Protein AF-A0A8X6TVE7-F1 (afdb_monomer_lite)

Foldseek 3Di:
DDPVVVVVVVVVVVVPPDDVVVVLVVLLVVLLVQCCVPQRLVRLLPDDLVRNVVCLCPPPGPSSVSLVVSCVVQQQAAVVRVDPPGHGCVNPVSLSSLVSNLCNVPPPPDPDDPCPPVVVVSVCVSCVVVVDDDDDDPPPPDPDDDDDDDDDDDDPVVVVVVVPDPPPPPDD

Structure (mmCIF, N/CA/C/O backbone):
data_AF-A0A8X6TVE7-F1
#
_entry.id   AF-A0A8X6TVE7-F1
#
loop_
_atom_site.group_PDB
_atom_site.id
_atom_site.type_symbol
_atom_site.label_atom_id
_atom_site.label_alt_id
_atom_site.label_comp_id
_atom_site.label_asym_id
_atom_site.label_entity_id
_atom_site.label_seq_id
_atom_site.pdbx_PDB_ins_code
_atom_site.Cartn_x
_atom_site.Cartn_y
_atom_site.Cartn_z
_atom_site.occupancy
_atom_site.B_iso_or_equiv
_atom_site.auth_seq_id
_atom_site.auth_comp_id
_atom_site.auth_asym_id
_atom_site.auth_atom_id
_atom_site.pdbx_PDB_model_num
ATOM 1 N N . PHE A 1 1 ? 27.322 1.000 -33.202 1.00 58.62 1 PHE A N 1
ATOM 2 C CA . PHE A 1 1 ? 26.177 0.112 -32.929 1.00 58.62 1 PHE A CA 1
ATOM 3 C C . PHE A 1 1 ? 24.984 0.639 -33.705 1.00 58.62 1 PHE A C 1
ATOM 5 O O . PHE A 1 1 ? 24.855 1.854 -33.797 1.00 58.62 1 PHE A O 1
ATOM 12 N N . ASP A 1 2 ? 24.217 -0.247 -34.336 1.00 79.75 2 ASP A N 1
ATOM 13 C CA . ASP A 1 2 ? 23.142 0.093 -35.277 1.00 79.75 2 ASP A CA 1
ATOM 14 C C . ASP A 1 2 ? 21.827 0.424 -34.544 1.00 79.75 2 ASP A C 1
ATOM 16 O O . ASP A 1 2 ? 21.551 -0.162 -33.496 1.00 79.75 2 ASP A O 1
ATOM 20 N N . ASN A 1 3 ? 21.025 1.355 -35.069 1.00 79.12 3 ASN A N 1
ATOM 21 C CA . ASN A 1 3 ? 19.737 1.749 -34.473 1.00 79.12 3 ASN A CA 1
ATOM 22 C C . ASN A 1 3 ? 18.730 0.594 -34.471 1.00 79.12 3 ASN A C 1
ATOM 24 O O . ASN A 1 3 ? 17.935 0.474 -33.538 1.00 79.12 3 ASN A O 1
ATOM 28 N N . ASP A 1 4 ? 18.814 -0.280 -35.470 1.00 80.75 4 ASP A N 1
ATOM 29 C CA . ASP A 1 4 ? 17.931 -1.437 -35.608 1.00 80.75 4 ASP A CA 1
ATOM 30 C C . ASP A 1 4 ? 18.122 -2.421 -34.447 1.00 80.75 4 ASP A C 1
ATOM 32 O O . ASP A 1 4 ? 17.153 -2.899 -33.861 1.00 80.75 4 ASP A O 1
ATOM 36 N N . VAL A 1 5 ? 19.367 -2.605 -33.994 1.00 85.19 5 VAL A N 1
ATOM 37 C CA . VAL A 1 5 ? 19.676 -3.428 -32.817 1.00 85.19 5 VAL A CA 1
ATOM 38 C C . VAL A 1 5 ? 19.008 -2.853 -31.562 1.00 85.19 5 VAL A C 1
ATOM 40 O O . VAL A 1 5 ? 18.392 -3.593 -30.799 1.00 85.19 5 VAL A O 1
ATOM 43 N N . TYR A 1 6 ? 19.065 -1.535 -31.344 1.00 84.62 6 TYR A N 1
ATOM 44 C CA . TYR A 1 6 ? 18.399 -0.909 -30.194 1.00 84.62 6 TYR A CA 1
ATOM 45 C C . TYR A 1 6 ? 16.869 -1.002 -30.275 1.00 84.62 6 TYR A C 1
ATOM 47 O O . TYR 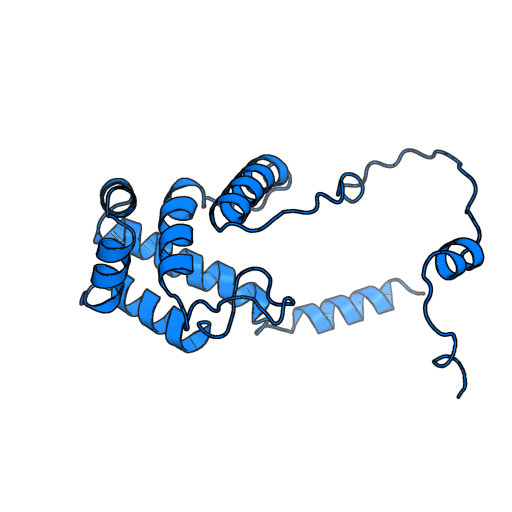A 1 6 ? 16.228 -1.200 -29.244 1.00 84.62 6 TYR A O 1
ATOM 55 N N . SER A 1 7 ? 16.292 -0.894 -31.476 1.00 87.06 7 SER A N 1
ATOM 56 C CA . SER A 1 7 ? 14.852 -1.058 -31.721 1.00 87.06 7 SER A CA 1
ATOM 57 C C . SER A 1 7 ? 14.371 -2.476 -31.401 1.00 87.06 7 SER A C 1
ATOM 59 O O . SER A 1 7 ? 13.351 -2.651 -30.727 1.00 87.06 7 SER A O 1
ATOM 61 N N . ASP A 1 8 ? 15.131 -3.490 -31.806 1.00 88.50 8 ASP A N 1
ATOM 62 C CA . ASP A 1 8 ? 14.809 -4.892 -31.544 1.00 88.50 8 ASP A CA 1
ATOM 63 C C . ASP A 1 8 ? 14.902 -5.224 -30.051 1.00 88.50 8 ASP A C 1
ATOM 65 O O . ASP A 1 8 ? 13.982 -5.824 -29.490 1.00 88.50 8 ASP A O 1
ATOM 69 N N . PHE A 1 9 ? 15.957 -4.764 -29.365 1.00 87.12 9 PHE A N 1
ATOM 70 C CA . PHE A 1 9 ? 16.067 -4.910 -27.909 1.00 87.12 9 PHE A CA 1
ATOM 71 C C . PHE A 1 9 ? 14.966 -4.145 -27.168 1.00 87.12 9 PHE A C 1
ATOM 73 O O . PHE A 1 9 ? 14.412 -4.668 -26.202 1.00 87.12 9 PHE A O 1
ATOM 80 N N . ALA A 1 10 ? 14.609 -2.938 -27.611 1.00 85.94 10 ALA A N 1
ATOM 81 C CA . ALA A 1 10 ? 13.515 -2.172 -27.019 1.00 85.94 10 ALA A CA 1
ATOM 82 C C . ALA A 1 10 ? 12.171 -2.890 -27.190 1.00 85.94 10 ALA A C 1
ATOM 84 O O . ALA A 1 10 ? 11.397 -2.975 -26.239 1.00 85.94 10 ALA A O 1
ATOM 85 N N . SER A 1 11 ? 11.918 -3.455 -28.371 1.00 84.69 11 SER A N 1
ATOM 86 C CA . SER A 1 11 ? 10.704 -4.219 -28.665 1.00 84.69 11 SER A CA 1
ATOM 87 C C . SER A 1 11 ? 10.640 -5.499 -27.835 1.00 84.69 11 SER A C 1
ATOM 89 O O . SER A 1 11 ? 9.611 -5.782 -27.227 1.00 84.69 11 SER A O 1
ATOM 91 N N . LEU A 1 12 ? 11.753 -6.228 -27.720 1.00 85.31 12 LEU A N 1
ATOM 92 C CA . LEU A 1 12 ? 11.867 -7.403 -26.858 1.00 85.31 12 LEU A CA 1
ATOM 93 C C . LEU A 1 12 ? 11.593 -7.048 -25.388 1.00 85.31 12 LEU A C 1
ATOM 95 O O . LEU A 1 12 ? 10.772 -7.694 -24.741 1.00 85.31 12 LEU A O 1
ATOM 99 N N . LEU A 1 13 ? 12.223 -5.996 -24.861 1.00 81.31 13 LEU A N 1
ATOM 100 C CA . LEU A 1 13 ? 11.995 -5.542 -23.487 1.00 81.31 13 LEU A CA 1
ATOM 101 C C . LEU A 1 13 ? 10.558 -5.047 -23.275 1.00 81.31 13 LEU A C 1
ATOM 103 O O . LEU A 1 13 ? 9.986 -5.295 -22.217 1.00 81.31 13 LEU A O 1
ATOM 107 N N . ALA A 1 14 ? 9.933 -4.421 -24.274 1.00 79.81 14 ALA A N 1
ATOM 108 C CA . ALA A 1 14 ? 8.539 -3.982 -24.200 1.00 79.81 14 ALA A CA 1
ATOM 109 C C . ALA A 1 14 ? 7.542 -5.150 -24.105 1.00 79.81 14 ALA A C 1
ATOM 111 O O . ALA A 1 14 ? 6.446 -4.970 -23.578 1.00 79.81 14 ALA A O 1
ATOM 112 N N . THR A 1 15 ? 7.913 -6.352 -24.562 1.00 75.50 15 THR A N 1
ATOM 113 C CA . THR A 1 15 ? 7.086 -7.556 -24.360 1.00 75.50 15 THR A CA 1
ATOM 114 C C . THR A 1 15 ? 7.121 -8.090 -22.927 1.00 75.50 15 THR A C 1
ATOM 116 O O . THR A 1 15 ? 6.314 -8.954 -22.588 1.00 75.50 15 THR A O 1
ATOM 119 N N . SER A 1 16 ? 8.006 -7.575 -22.060 1.00 70.38 16 SER A N 1
ATOM 120 C CA . SER A 1 16 ? 7.979 -7.910 -20.634 1.00 70.38 16 SER A CA 1
ATOM 121 C C . SER A 1 16 ? 6.774 -7.241 -19.962 1.00 70.38 16 SER A C 1
ATOM 123 O O . SER A 1 16 ? 6.796 -6.078 -19.572 1.00 70.38 16 SER A O 1
ATOM 125 N N . SER A 1 17 ? 5.669 -7.979 -19.876 1.00 63.59 17 SER A N 1
ATOM 126 C CA . SER A 1 17 ? 4.407 -7.482 -19.318 1.00 63.59 17 SER A CA 1
ATOM 127 C C . SER A 1 17 ? 4.369 -7.511 -17.787 1.00 63.59 17 SER A C 1
ATOM 129 O O . SER A 1 17 ? 3.688 -6.690 -17.179 1.00 63.59 17 SER A O 1
ATOM 131 N N . ASP A 1 18 ? 5.123 -8.419 -17.160 1.00 68.38 18 ASP A N 1
ATOM 132 C CA . ASP A 1 18 ? 5.130 -8.633 -15.705 1.00 68.38 18 ASP A CA 1
ATOM 133 C C . ASP A 1 18 ? 6.366 -8.018 -15.038 1.00 68.38 18 ASP A C 1
ATOM 135 O O . ASP A 1 18 ? 7.201 -8.690 -14.429 1.00 68.38 18 ASP A O 1
ATOM 139 N N . VAL A 1 19 ? 6.497 -6.696 -15.152 1.00 76.88 19 VAL A N 1
ATOM 140 C CA . VAL A 1 19 ? 7.532 -5.956 -14.424 1.00 76.88 19 VAL A CA 1
ATOM 141 C C . VAL A 1 19 ? 7.042 -5.670 -13.003 1.00 76.88 19 VAL A C 1
ATOM 143 O O . VAL A 1 19 ? 6.269 -4.740 -12.767 1.00 76.88 19 VAL A O 1
ATOM 146 N N . GLU A 1 20 ? 7.541 -6.432 -12.027 1.00 72.88 20 GLU A N 1
ATOM 147 C CA . GLU A 1 20 ? 7.198 -6.289 -10.597 1.00 72.88 20 GLU A CA 1
ATOM 148 C C . GLU A 1 20 ? 7.365 -4.850 -10.073 1.00 72.88 20 GLU A C 1
ATOM 150 O O . GLU A 1 20 ? 6.573 -4.365 -9.261 1.00 72.88 20 GLU A O 1
ATOM 155 N N . SER A 1 21 ? 8.378 -4.129 -10.565 1.00 72.00 21 SER A N 1
ATOM 156 C CA . SER A 1 21 ? 8.627 -2.729 -10.204 1.00 72.00 21 SER A CA 1
ATOM 157 C C . SER A 1 21 ? 7.552 -1.767 -10.700 1.00 72.00 21 SER A C 1
ATOM 159 O O . SER A 1 21 ? 7.236 -0.823 -9.984 1.00 72.00 21 SER A O 1
ATOM 161 N N . ALA A 1 22 ? 6.964 -2.015 -11.872 1.00 74.25 22 ALA A N 1
ATOM 162 C CA . ALA A 1 22 ? 5.864 -1.210 -12.403 1.00 74.25 22 ALA A CA 1
ATOM 163 C C . ALA A 1 22 ? 4.522 -1.572 -11.745 1.00 74.25 22 ALA A C 1
ATOM 165 O O . ALA A 1 22 ? 3.639 -0.727 -11.618 1.00 74.25 22 ALA A O 1
ATOM 166 N N . ASN A 1 23 ? 4.386 -2.814 -11.272 1.00 83.06 23 ASN A N 1
ATOM 167 C CA . ASN A 1 23 ? 3.163 -3.292 -10.638 1.00 83.06 23 ASN A CA 1
ATOM 168 C C . ASN A 1 23 ? 2.922 -2.674 -9.249 1.00 83.06 23 ASN A C 1
ATOM 170 O O . ASN A 1 23 ? 1.784 -2.374 -8.897 1.00 83.06 23 ASN A O 1
ATOM 174 N N . VAL A 1 24 ? 3.978 -2.427 -8.471 1.00 87.00 24 VAL A N 1
ATOM 175 C CA . VAL A 1 24 ? 3.841 -1.933 -7.090 1.00 87.00 24 VAL A CA 1
ATOM 176 C C . VAL A 1 24 ? 3.245 -0.528 -6.974 1.00 87.00 24 VAL A C 1
ATOM 178 O O . VAL A 1 24 ? 2.303 -0.373 -6.193 1.00 87.00 24 VAL A O 1
ATOM 181 N N . PRO A 1 25 ? 3.717 0.489 -7.720 1.00 84.38 25 PRO A N 1
ATOM 182 C CA . PRO A 1 25 ? 3.090 1.808 -7.711 1.00 84.38 25 PRO A CA 1
ATOM 183 C C . PRO A 1 25 ? 1.617 1.756 -8.133 1.00 84.38 25 PRO A C 1
ATOM 185 O O . PRO A 1 25 ? 0.780 2.384 -7.490 1.00 84.38 25 PRO A O 1
ATOM 188 N N . GLN A 1 26 ? 1.285 0.950 -9.149 1.00 84.19 26 GLN A N 1
ATOM 189 C CA . GLN A 1 26 ? -0.095 0.776 -9.606 1.00 84.19 26 GLN A CA 1
ATOM 190 C C . GLN A 1 26 ? -0.975 0.131 -8.527 1.00 84.19 26 GLN A C 1
ATOM 192 O O . GLN A 1 26 ? -2.035 0.652 -8.195 1.00 84.19 26 GLN A O 1
ATOM 197 N N . ALA A 1 27 ? -0.521 -0.968 -7.919 1.00 88.81 27 ALA A N 1
ATOM 198 C CA . ALA A 1 27 ? -1.263 -1.646 -6.860 1.00 88.81 27 ALA A CA 1
ATOM 199 C C . ALA A 1 27 ? -1.452 -0.752 -5.620 1.00 88.81 27 ALA A C 1
ATOM 201 O O . ALA A 1 27 ? -2.479 -0.824 -4.946 1.00 88.81 27 ALA A O 1
ATOM 202 N N . MET A 1 28 ? -0.482 0.116 -5.324 1.00 89.75 28 MET A N 1
ATOM 203 C CA . MET A 1 28 ? -0.588 1.101 -4.250 1.00 89.75 28 MET A CA 1
ATOM 204 C C . MET A 1 28 ? -1.613 2.196 -4.573 1.00 89.75 28 MET A C 1
ATOM 206 O O . MET A 1 28 ? -2.424 2.539 -3.709 1.00 89.75 28 MET A O 1
ATOM 210 N N . GLN A 1 29 ? -1.624 2.700 -5.811 1.00 87.94 29 GLN A N 1
ATOM 211 C CA . GLN A 1 29 ? -2.637 3.648 -6.283 1.00 87.94 29 GLN A CA 1
ATOM 212 C C . GLN A 1 29 ? -4.043 3.051 -6.168 1.00 87.94 29 GLN A C 1
ATOM 214 O O . GLN A 1 29 ? -4.945 3.684 -5.626 1.00 87.94 29 GLN A O 1
ATOM 219 N N . ASP A 1 30 ? -4.216 1.796 -6.583 1.00 90.38 30 ASP A N 1
ATOM 220 C CA . ASP A 1 30 ? -5.503 1.102 -6.531 1.00 90.38 30 ASP A CA 1
ATOM 221 C C . ASP A 1 30 ? -6.060 0.974 -5.104 1.00 90.38 30 ASP A C 1
ATOM 223 O O . ASP A 1 30 ? -7.284 0.920 -4.915 1.00 90.38 30 ASP A O 1
ATOM 227 N N . VAL A 1 31 ? -5.173 0.877 -4.106 1.00 92.69 31 VAL A N 1
ATOM 228 C CA . VAL A 1 31 ? -5.523 0.909 -2.680 1.00 92.69 31 VAL A CA 1
ATOM 229 C C . VAL A 1 31 ? -5.933 2.324 -2.278 1.00 92.69 31 VAL A C 1
ATOM 231 O O . VAL A 1 31 ? -7.003 2.488 -1.693 1.00 92.69 31 VAL A O 1
ATOM 234 N N . ALA A 1 32 ? -5.134 3.340 -2.617 1.00 91.00 32 ALA A N 1
ATOM 235 C CA . ALA A 1 32 ? -5.415 4.739 -2.292 1.00 91.00 32 ALA A CA 1
ATOM 236 C C . ALA A 1 32 ? -6.766 5.206 -2.860 1.00 91.00 32 ALA A C 1
ATOM 238 O O . ALA A 1 32 ? -7.604 5.731 -2.125 1.00 91.00 32 ALA A O 1
ATOM 239 N N . ASP A 1 33 ? -7.029 4.925 -4.135 1.00 90.00 33 ASP A N 1
ATOM 240 C CA . ASP A 1 33 ? -8.288 5.265 -4.802 1.00 90.00 33 ASP A CA 1
ATOM 241 C C . ASP A 1 33 ? -9.486 4.616 -4.109 1.00 90.00 33 ASP A C 1
ATOM 243 O O . ASP A 1 33 ? -10.554 5.219 -3.974 1.00 90.00 33 ASP A O 1
ATOM 247 N N . GLN A 1 34 ? -9.325 3.371 -3.655 1.00 93.50 34 GLN A N 1
ATOM 248 C CA . GLN A 1 34 ? -10.393 2.669 -2.960 1.00 93.50 34 GLN A CA 1
ATOM 249 C C . GLN A 1 34 ? -10.629 3.223 -1.554 1.00 93.50 34 GLN A C 1
ATOM 251 O O . GLN A 1 34 ? -11.775 3.317 -1.126 1.00 93.50 34 GLN A O 1
ATOM 256 N N . ILE A 1 35 ? -9.576 3.639 -0.848 1.00 92.62 35 ILE A N 1
ATOM 257 C CA . ILE A 1 35 ? -9.697 4.313 0.451 1.00 92.62 35 ILE A CA 1
ATOM 258 C C . ILE A 1 35 ? -10.516 5.598 0.301 1.00 92.62 35 ILE A C 1
ATOM 260 O O . ILE A 1 35 ? -11.452 5.831 1.069 1.00 92.62 35 ILE A O 1
ATOM 264 N N . VAL A 1 36 ? -10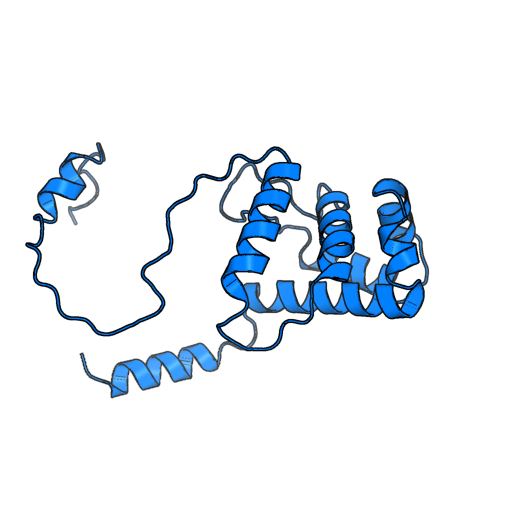.217 6.407 -0.719 1.00 90.75 36 VAL A N 1
ATOM 265 C CA . VAL A 1 36 ? -10.965 7.642 -0.991 1.00 90.75 36 VAL A CA 1
ATOM 266 C C . VAL A 1 36 ? -12.443 7.346 -1.263 1.00 90.75 36 VAL A C 1
ATOM 268 O O . VAL A 1 36 ? -13.298 8.081 -0.777 1.00 90.75 36 VAL A O 1
ATOM 271 N N . LYS A 1 37 ? -12.758 6.254 -1.971 1.00 90.81 37 LYS A N 1
ATOM 272 C CA . LYS A 1 37 ? -14.145 5.828 -2.232 1.00 90.81 37 LYS A CA 1
ATOM 273 C C . LYS A 1 37 ? -14.870 5.316 -0.983 1.00 90.81 37 LYS A C 1
ATOM 275 O O . LYS A 1 37 ? -16.053 5.597 -0.825 1.00 90.81 37 LYS A O 1
ATOM 280 N N . ASP A 1 38 ? -14.184 4.579 -0.112 1.00 91.69 38 ASP A N 1
ATOM 281 C CA . ASP A 1 38 ? -14.818 3.886 1.017 1.00 91.69 38 ASP A CA 1
ATOM 282 C C . ASP A 1 38 ? -15.012 4.787 2.248 1.00 91.69 38 ASP A C 1
ATOM 284 O O . ASP A 1 38 ? -16.044 4.713 2.916 1.00 91.69 38 ASP A O 1
ATOM 288 N N . ILE A 1 39 ? -14.017 5.614 2.587 1.00 91.19 39 ILE A N 1
ATOM 289 C CA . ILE A 1 39 ? -14.025 6.433 3.813 1.00 91.19 39 ILE A CA 1
ATOM 290 C C . ILE A 1 39 ? -13.821 7.931 3.546 1.00 91.19 39 ILE A C 1
ATOM 292 O O . ILE A 1 39 ? -14.205 8.751 4.382 1.00 91.19 39 ILE A O 1
ATOM 296 N N . GLY A 1 40 ? -13.280 8.294 2.380 1.00 88.19 40 GLY A N 1
ATOM 297 C CA . GLY A 1 40 ? -12.961 9.673 2.018 1.00 88.19 40 GLY A CA 1
ATOM 298 C C . GLY A 1 40 ? -11.551 10.091 2.438 1.00 88.19 40 GLY A C 1
ATOM 299 O O . GLY A 1 40 ? -11.049 9.689 3.489 1.00 88.19 40 GLY A O 1
ATOM 300 N N . LYS A 1 41 ? -10.925 10.942 1.616 1.00 88.44 41 LYS A N 1
ATOM 301 C CA . LYS A 1 41 ? -9.559 11.454 1.816 1.00 88.44 41 LYS A CA 1
ATOM 302 C C . LYS A 1 41 ? -9.375 12.114 3.187 1.00 88.44 41 LYS A C 1
ATOM 304 O O . LYS A 1 41 ? -8.555 11.658 3.971 1.00 88.44 41 LYS A O 1
ATOM 309 N N . GLU A 1 42 ? -10.187 13.123 3.506 1.00 87.12 42 GLU A N 1
ATOM 310 C CA . GLU A 1 42 ? -10.062 13.903 4.752 1.00 87.12 42 GLU A CA 1
ATOM 311 C C . GLU A 1 42 ? -10.199 13.036 6.008 1.00 87.12 42 GLU A C 1
ATOM 313 O O . GLU A 1 42 ? -9.466 13.178 6.990 1.00 87.12 42 GLU A O 1
ATOM 318 N N . LYS A 1 43 ? -11.130 12.080 5.969 1.00 88.19 43 LYS A N 1
ATOM 319 C CA . LYS A 1 43 ? -11.366 11.174 7.090 1.00 88.19 43 LYS A CA 1
ATOM 320 C C . LYS A 1 43 ? -10.219 10.185 7.253 1.00 88.19 43 LYS A C 1
ATOM 322 O O . LYS A 1 43 ? -9.862 9.871 8.377 1.00 88.19 43 LYS A O 1
ATOM 327 N N . PHE A 1 44 ? -9.626 9.711 6.161 1.00 90.44 44 PHE A N 1
ATOM 328 C CA . PHE A 1 44 ? -8.471 8.824 6.237 1.00 90.44 44 PHE A CA 1
ATOM 329 C C . PHE A 1 44 ? -7.198 9.554 6.690 1.00 90.44 44 PHE A C 1
ATOM 331 O O . PHE A 1 44 ? -6.461 9.033 7.526 1.00 90.44 44 PHE A O 1
ATOM 338 N N . SER A 1 45 ? -6.964 10.774 6.199 1.00 87.94 45 SER A N 1
ATOM 339 C CA . SER A 1 45 ? -5.820 11.609 6.591 1.00 87.94 45 SER A CA 1
ATOM 340 C C . SER A 1 45 ? -5.897 12.109 8.039 1.00 87.94 45 SER A C 1
ATOM 342 O O . SER A 1 45 ? -4.861 12.375 8.636 1.00 87.94 45 SER A O 1
ATOM 344 N N . SER A 1 46 ? -7.095 12.213 8.626 1.00 89.50 46 SER A N 1
ATOM 345 C CA . SER A 1 46 ? -7.280 12.591 10.040 1.00 89.50 46 SER A CA 1
ATOM 346 C C . SER A 1 46 ? -7.173 11.424 11.029 1.00 89.50 46 SER A C 1
ATOM 348 O O . SER A 1 46 ? -7.085 11.656 12.236 1.00 89.50 46 SER A O 1
ATOM 350 N N . LEU A 1 47 ? -7.169 10.171 10.559 1.00 90.62 47 LEU A N 1
ATOM 351 C CA . LEU A 1 47 ? -6.915 9.021 11.426 1.00 90.62 47 LEU A CA 1
ATOM 352 C C . LEU A 1 47 ? -5.446 8.991 11.854 1.00 90.62 47 LEU A C 1
ATOM 354 O O . LEU A 1 47 ? -4.547 9.223 11.048 1.00 90.62 47 LEU A O 1
ATOM 358 N N . SER A 1 48 ? -5.190 8.618 13.109 1.00 92.44 48 SER A N 1
ATOM 359 C CA . SER A 1 48 ? -3.832 8.250 13.516 1.00 92.44 48 SER A CA 1
ATOM 360 C C . SER A 1 48 ? -3.363 7.014 12.745 1.00 92.44 48 SER A C 1
ATOM 362 O O . SER A 1 48 ? -4.181 6.173 12.358 1.00 92.44 48 SER A O 1
ATOM 364 N N . GLU A 1 49 ? -2.051 6.881 12.561 1.00 89.12 49 GLU A N 1
ATOM 365 C CA . GLU A 1 49 ? -1.432 5.781 11.811 1.00 89.12 49 GLU A CA 1
ATOM 366 C C . GLU A 1 49 ? -1.897 4.407 12.326 1.00 89.12 49 GLU A C 1
ATOM 368 O O . GLU A 1 49 ? -2.277 3.541 11.540 1.00 89.12 49 GLU A O 1
ATOM 373 N N . GLU A 1 50 ? -1.979 4.232 13.650 1.00 92.25 50 GLU A N 1
ATOM 374 C CA . GLU A 1 50 ? -2.472 3.007 14.296 1.00 92.25 50 GLU A CA 1
ATOM 375 C C . GLU A 1 50 ? -3.931 2.704 13.950 1.00 92.25 50 GLU A C 1
ATOM 377 O O . GLU A 1 50 ? -4.303 1.553 13.720 1.00 92.25 50 GLU A O 1
ATOM 382 N N . ASN A 1 51 ? -4.780 3.731 13.951 1.00 93.50 51 ASN A N 1
ATOM 383 C CA . ASN A 1 51 ? -6.206 3.560 13.705 1.00 93.50 51 ASN A CA 1
ATOM 384 C C . ASN A 1 51 ? -6.475 3.304 12.221 1.00 93.50 51 ASN A C 1
ATOM 386 O O . ASN A 1 51 ? -7.319 2.469 11.894 1.00 93.50 51 ASN A O 1
ATOM 390 N N . ALA A 1 52 ? -5.740 3.977 11.335 1.00 93.38 52 ALA A N 1
ATOM 391 C CA . ALA A 1 52 ? -5.794 3.752 9.898 1.00 93.38 52 ALA A CA 1
ATOM 392 C C . ALA A 1 52 ? -5.299 2.343 9.533 1.00 93.38 52 ALA A C 1
ATOM 394 O O . ALA A 1 52 ? -5.975 1.634 8.786 1.00 93.38 52 ALA A O 1
ATOM 395 N N . GLU A 1 53 ? -4.185 1.897 10.121 1.00 94.12 53 GLU A N 1
ATOM 396 C CA . GLU A 1 53 ? -3.686 0.529 9.965 1.00 94.12 53 GLU A CA 1
ATOM 397 C C . GLU A 1 53 ? -4.721 -0.490 10.440 1.00 94.12 53 GLU A C 1
ATOM 399 O O . GLU A 1 53 ? -5.104 -1.390 9.689 1.00 94.12 53 GLU A O 1
ATOM 404 N N . LYS A 1 54 ? -5.217 -0.331 11.673 1.00 95.56 54 LYS A N 1
ATOM 405 C CA . LYS A 1 54 ? -6.209 -1.240 12.246 1.00 95.56 54 LYS A CA 1
ATOM 406 C C . LYS A 1 54 ? -7.454 -1.309 11.371 1.00 95.56 54 LYS A C 1
ATOM 408 O O . LYS A 1 54 ? -7.943 -2.404 11.112 1.00 95.56 54 LYS A O 1
ATOM 413 N N . TRP A 1 55 ? -7.939 -0.169 10.881 1.00 95.06 55 TRP A N 1
ATOM 414 C CA . TRP A 1 55 ? -9.084 -0.120 9.980 1.00 95.06 55 TRP A CA 1
ATOM 415 C C . TRP A 1 55 ? -8.814 -0.873 8.673 1.00 95.06 55 TRP A C 1
ATOM 417 O O . TRP A 1 55 ? -9.632 -1.699 8.280 1.00 95.06 55 TRP A O 1
ATOM 427 N N . LEU A 1 56 ? -7.665 -0.681 8.022 1.00 94.69 56 LEU A N 1
ATOM 428 C CA . LEU A 1 56 ? -7.320 -1.409 6.792 1.00 94.69 56 LEU A CA 1
ATOM 429 C C . LEU A 1 56 ? -7.172 -2.922 7.023 1.00 94.69 56 LEU A C 1
ATOM 431 O O . LEU A 1 56 ? -7.545 -3.729 6.167 1.00 94.69 56 LEU A O 1
ATOM 435 N N . GLN A 1 57 ? -6.688 -3.333 8.194 1.00 93.75 57 GLN A N 1
ATOM 436 C CA . GLN A 1 57 ? -6.545 -4.749 8.521 1.00 93.75 57 GLN A CA 1
ATOM 437 C C . GLN A 1 57 ? -7.870 -5.430 8.887 1.00 93.75 57 GLN A C 1
ATOM 439 O O . GLN A 1 57 ? -8.083 -6.571 8.480 1.00 93.75 57 GLN A O 1
ATOM 444 N N . THR A 1 58 ? -8.771 -4.762 9.614 1.00 93.56 58 THR A N 1
ATOM 445 C CA . THR A 1 58 ? -9.996 -5.394 10.141 1.00 93.56 58 THR A CA 1
ATOM 446 C C . THR A 1 58 ? -11.256 -5.094 9.340 1.00 93.56 58 THR A C 1
ATOM 448 O O . THR A 1 58 ? -12.243 -5.818 9.468 1.00 93.56 58 THR A O 1
ATOM 451 N N . SER A 1 59 ? -11.256 -4.046 8.515 1.00 91.88 59 SER A N 1
ATOM 452 C CA . SER A 1 59 ? -12.442 -3.672 7.750 1.00 91.88 59 SER A CA 1
ATOM 453 C C . SER A 1 59 ? -12.795 -4.716 6.689 1.00 91.88 59 SER A C 1
ATOM 455 O O . SER A 1 59 ? -11.942 -5.320 6.021 1.00 91.88 59 SER A O 1
ATOM 457 N N . THR A 1 60 ? -14.104 -4.886 6.513 1.00 93.31 60 THR A N 1
ATOM 458 C CA . THR A 1 60 ? -14.728 -5.642 5.421 1.00 93.31 60 THR A CA 1
ATOM 459 C C . THR A 1 60 ? -14.869 -4.808 4.145 1.00 93.31 60 THR A C 1
ATOM 461 O O . THR A 1 60 ? -15.453 -5.276 3.171 1.00 93.31 60 THR A O 1
ATOM 464 N N . SER A 1 61 ? -14.344 -3.578 4.143 1.00 94.19 61 SER A N 1
ATOM 465 C CA . SER A 1 61 ? -14.367 -2.687 2.989 1.00 94.19 61 SER A CA 1
ATOM 466 C C . SER A 1 61 ? -13.462 -3.205 1.868 1.00 94.19 61 SER A C 1
ATOM 468 O O . SER A 1 61 ? -12.544 -4.009 2.089 1.00 94.19 61 SER A O 1
ATOM 470 N N . LEU A 1 62 ? -13.708 -2.733 0.645 1.00 94.56 62 LEU A N 1
ATOM 471 C CA . LEU A 1 62 ? -12.894 -3.117 -0.503 1.00 94.56 62 LEU A CA 1
ATOM 472 C C . LEU A 1 62 ? -11.469 -2.560 -0.368 1.00 94.56 62 LEU 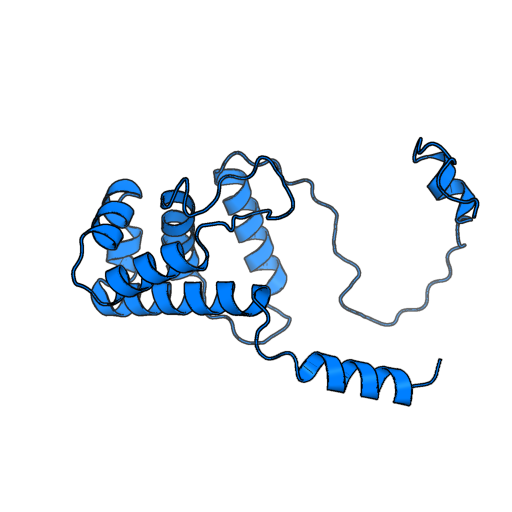A C 1
ATOM 474 O O . LEU A 1 62 ? -10.515 -3.232 -0.761 1.00 94.56 62 LEU A O 1
ATOM 478 N N . ALA A 1 63 ? -11.309 -1.386 0.248 1.00 93.81 63 ALA A N 1
ATOM 479 C CA . ALA A 1 63 ? -10.013 -0.803 0.579 1.00 93.81 63 ALA A CA 1
ATOM 480 C C . ALA A 1 63 ? -9.205 -1.712 1.512 1.00 93.81 63 ALA A C 1
ATOM 482 O O . ALA A 1 63 ? -8.046 -2.014 1.223 1.00 93.81 63 ALA A O 1
ATOM 483 N N . GLY A 1 64 ? -9.826 -2.210 2.588 1.00 95.12 64 GLY A N 1
ATOM 484 C CA . GLY A 1 64 ? -9.176 -3.138 3.512 1.00 95.12 64 GLY A CA 1
ATOM 485 C C . GLY A 1 64 ? -8.784 -4.449 2.831 1.00 95.12 64 GLY A C 1
ATOM 486 O O . GLY A 1 64 ? -7.670 -4.945 3.008 1.00 95.12 64 GLY A O 1
ATOM 487 N N . TYR A 1 65 ? -9.658 -4.989 1.976 1.00 96.50 65 TYR A N 1
ATOM 488 C CA . TYR A 1 65 ? -9.328 -6.165 1.169 1.00 96.50 65 TYR A CA 1
ATOM 489 C C . TYR A 1 65 ? -8.115 -5.920 0.260 1.00 96.50 65 TYR A C 1
ATOM 491 O O . TYR A 1 65 ? -7.154 -6.691 0.318 1.00 96.50 65 TYR A O 1
ATOM 499 N N . LYS A 1 66 ? -8.121 -4.843 -0.538 1.00 95.00 66 LYS A N 1
ATOM 500 C CA . LYS A 1 66 ? -7.014 -4.504 -1.446 1.00 95.00 66 LYS A CA 1
ATOM 501 C C . LYS A 1 66 ? -5.704 -4.281 -0.694 1.00 95.00 66 LYS A C 1
ATOM 503 O O . LYS A 1 66 ? -4.674 -4.786 -1.125 1.00 95.00 66 LYS A O 1
ATOM 508 N N . PHE A 1 67 ? -5.742 -3.602 0.452 1.00 95.69 67 PHE A N 1
ATOM 509 C CA . PHE A 1 67 ? -4.565 -3.398 1.295 1.00 95.69 67 PHE A CA 1
ATOM 510 C C . PHE A 1 67 ? -3.963 -4.727 1.768 1.00 95.69 67 PHE A C 1
ATOM 512 O O . PHE A 1 67 ? -2.761 -4.951 1.638 1.00 95.69 67 PHE A O 1
ATOM 519 N N . ARG A 1 68 ? -4.791 -5.659 2.255 1.00 95.88 68 ARG A N 1
ATOM 520 C CA . ARG A 1 68 ? -4.309 -6.987 2.670 1.00 95.88 68 ARG A CA 1
ATOM 521 C C . ARG A 1 68 ? -3.737 -7.787 1.498 1.00 95.88 68 ARG A C 1
ATOM 523 O O . ARG A 1 68 ? -2.732 -8.473 1.676 1.00 95.88 68 ARG A O 1
ATOM 530 N N . GLN A 1 69 ? -4.325 -7.681 0.304 1.00 95.75 69 GLN A N 1
ATOM 531 C CA . GLN A 1 69 ? -3.761 -8.304 -0.901 1.00 95.75 69 GLN A CA 1
ATOM 532 C C . GLN A 1 69 ? -2.422 -7.678 -1.298 1.00 95.75 69 GLN A C 1
ATOM 534 O O . GLN A 1 69 ? -1.487 -8.408 -1.623 1.00 95.75 69 GLN A O 1
ATOM 539 N N . PHE A 1 70 ? -2.298 -6.354 -1.203 1.00 94.94 70 PHE A N 1
ATOM 540 C CA . PHE A 1 70 ? -1.041 -5.654 -1.445 1.00 94.94 70 PHE A CA 1
ATOM 541 C C . PHE A 1 70 ? 0.055 -6.150 -0.500 1.00 94.94 70 PHE A C 1
ATOM 543 O O . PHE A 1 70 ? 1.122 -6.546 -0.957 1.00 94.94 70 PHE A O 1
ATOM 550 N N . ILE A 1 71 ? -0.215 -6.215 0.808 1.00 95.56 71 ILE A N 1
ATOM 551 C CA . ILE A 1 71 ? 0.750 -6.737 1.787 1.00 95.56 71 ILE A CA 1
ATOM 552 C C . ILE A 1 71 ? 1.096 -8.200 1.491 1.00 95.56 71 ILE A C 1
ATOM 554 O O . ILE A 1 71 ? 2.263 -8.578 1.541 1.00 95.56 71 ILE A O 1
ATOM 558 N N . LYS A 1 72 ? 0.117 -9.027 1.112 1.00 95.25 72 LYS A N 1
ATOM 559 C CA . LYS A 1 72 ? 0.373 -10.425 0.744 1.00 95.25 72 LYS A CA 1
ATOM 560 C C . LYS A 1 72 ? 1.300 -10.548 -0.471 1.00 95.25 72 LYS A C 1
ATOM 562 O O . LYS A 1 72 ? 2.159 -11.425 -0.485 1.00 95.25 72 LYS A O 1
ATOM 567 N N . ARG A 1 73 ? 1.129 -9.699 -1.490 1.00 93.00 73 ARG A N 1
ATOM 568 C CA . ARG A 1 73 ? 1.866 -9.794 -2.760 1.00 93.00 73 ARG A CA 1
ATOM 569 C C . ARG A 1 73 ? 3.196 -9.040 -2.760 1.00 93.00 73 ARG A C 1
ATOM 571 O O . ARG A 1 73 ? 4.149 -9.513 -3.374 1.00 93.00 73 ARG A O 1
ATOM 578 N N . HIS A 1 74 ? 3.263 -7.902 -2.076 1.00 93.00 74 HIS A N 1
ATOM 579 C CA . HIS A 1 74 ? 4.380 -6.954 -2.116 1.00 93.00 74 HIS A CA 1
ATOM 580 C C . HIS A 1 74 ? 4.920 -6.587 -0.733 1.00 93.00 74 HIS A C 1
ATOM 582 O O . HIS A 1 74 ? 5.824 -5.765 -0.634 1.00 93.00 74 HIS A O 1
ATOM 588 N N . GLY A 1 75 ? 4.422 -7.195 0.346 1.00 91.94 75 GLY A N 1
ATOM 589 C CA . GLY A 1 75 ? 4.862 -6.886 1.708 1.00 91.94 75 GLY A CA 1
ATOM 590 C C . GLY A 1 75 ? 6.342 -7.167 1.965 1.00 91.94 75 GLY A C 1
ATOM 591 O O . GLY A 1 75 ? 6.914 -6.575 2.866 1.00 91.94 75 GLY A O 1
ATOM 592 N N . HIS A 1 76 ? 6.991 -8.016 1.169 1.00 91.88 76 HIS A N 1
ATOM 593 C CA . HIS A 1 76 ? 8.438 -8.244 1.250 1.00 91.88 76 HIS A CA 1
ATOM 594 C C . HIS A 1 76 ? 9.270 -7.066 0.717 1.00 91.88 76 HIS A C 1
ATOM 596 O O . HIS A 1 76 ? 10.475 -7.025 0.947 1.00 91.88 76 HIS A O 1
ATOM 602 N N . ARG A 1 77 ? 8.650 -6.114 0.011 1.00 90.00 77 ARG A N 1
ATOM 603 C CA . ARG A 1 77 ? 9.314 -4.915 -0.504 1.00 90.00 77 ARG A CA 1
ATOM 604 C C . ARG A 1 77 ? 9.296 -3.792 0.529 1.00 90.00 77 ARG A C 1
ATOM 606 O O . ARG A 1 77 ? 8.568 -3.827 1.525 1.00 90.00 77 ARG A O 1
ATOM 613 N N . CYS A 1 78 ? 10.124 -2.787 0.288 1.00 86.19 78 CYS A N 1
ATOM 614 C CA . CYS A 1 78 ? 10.291 -1.626 1.149 1.00 86.19 78 CYS A CA 1
ATOM 615 C C . CYS A 1 78 ? 10.643 -0.382 0.332 1.00 86.19 78 CYS A C 1
ATOM 617 O O . CYS A 1 78 ? 11.015 -0.459 -0.840 1.00 86.19 78 CYS A O 1
ATOM 619 N N . LEU A 1 79 ? 10.582 0.773 0.994 1.00 79.19 79 LEU A N 1
ATOM 620 C CA . LEU A 1 79 ? 11.304 1.954 0.532 1.00 79.19 79 LEU A CA 1
ATOM 621 C C . LEU A 1 79 ? 12.811 1.684 0.672 1.00 79.19 79 LEU A C 1
ATOM 623 O O . LEU A 1 79 ? 13.241 1.161 1.696 1.00 79.19 79 LEU A O 1
ATOM 627 N N . ARG A 1 80 ? 13.602 2.057 -0.344 1.00 78.56 80 ARG A N 1
ATOM 628 C CA . ARG A 1 80 ? 15.027 1.688 -0.495 1.00 78.56 80 ARG A CA 1
ATOM 629 C C . ARG A 1 80 ? 15.259 0.175 -0.513 1.00 78.56 80 ARG A C 1
ATOM 631 O O . ARG A 1 80 ? 15.921 -0.384 0.355 1.00 78.56 80 ARG A O 1
ATOM 638 N N . GLU A 1 81 ? 14.753 -0.464 -1.558 1.00 78.50 81 GLU A N 1
ATOM 639 C CA . GLU A 1 81 ? 14.794 -1.920 -1.721 1.00 78.50 81 GLU A CA 1
ATOM 640 C C . GLU A 1 81 ? 16.206 -2.529 -1.765 1.00 78.50 81 GLU A C 1
ATOM 642 O O . GLU A 1 81 ? 16.395 -3.685 -1.402 1.00 78.50 81 GLU A O 1
ATOM 647 N N . PHE A 1 82 ? 17.211 -1.744 -2.156 1.00 80.12 82 PHE A N 1
ATOM 648 C CA . PHE A 1 82 ? 18.608 -2.184 -2.193 1.00 80.12 82 PHE A CA 1
ATOM 649 C C . PHE A 1 82 ? 19.344 -2.051 -0.848 1.00 80.12 82 PHE A C 1
ATOM 651 O O . PHE A 1 82 ? 20.493 -2.472 -0.735 1.00 80.12 82 PHE A O 1
ATOM 658 N N . ASP A 1 83 ? 18.713 -1.473 0.176 1.00 81.62 83 ASP A N 1
ATOM 659 C CA . ASP A 1 83 ? 19.272 -1.396 1.525 1.00 81.62 83 ASP A CA 1
ATOM 660 C C . ASP A 1 83 ? 18.823 -2.619 2.339 1.00 81.62 83 ASP A C 1
ATOM 662 O O . ASP A 1 83 ? 17.656 -2.771 2.692 1.00 81.62 83 ASP A O 1
ATOM 666 N N . VAL A 1 84 ? 19.778 -3.498 2.656 1.00 81.12 84 VAL A N 1
ATOM 667 C CA . VAL A 1 84 ? 19.548 -4.764 3.379 1.00 81.12 84 VAL A CA 1
ATOM 668 C C . VAL A 1 84 ? 18.954 -4.540 4.778 1.00 81.12 84 VAL A C 1
ATOM 670 O O . VAL A 1 84 ? 18.354 -5.448 5.349 1.00 81.12 84 VAL A O 1
ATOM 673 N N . LYS A 1 85 ? 19.108 -3.339 5.350 1.00 84.06 85 LYS A N 1
ATOM 674 C CA . LYS A 1 85 ? 18.564 -2.986 6.670 1.00 84.06 85 LYS A CA 1
ATOM 675 C C . LYS A 1 85 ? 17.166 -2.366 6.599 1.00 84.06 85 LYS A C 1
ATOM 677 O O . LYS A 1 85 ? 16.607 -2.033 7.647 1.00 84.06 85 LYS A O 1
ATOM 682 N N . SER A 1 86 ? 16.608 -2.180 5.404 1.00 83.12 86 SER A N 1
ATOM 683 C CA . SER A 1 86 ? 15.292 -1.574 5.230 1.00 83.12 86 SER A CA 1
ATOM 684 C C . SER A 1 86 ? 14.180 -2.436 5.821 1.00 83.12 86 SER A C 1
ATOM 686 O O . SER A 1 86 ? 14.155 -3.659 5.695 1.00 83.12 86 SER A O 1
ATOM 688 N N . ILE A 1 87 ? 13.219 -1.768 6.456 1.00 88.62 87 ILE A N 1
ATOM 689 C CA . ILE A 1 87 ? 12.032 -2.413 7.015 1.00 88.62 87 ILE A CA 1
ATOM 690 C C . ILE A 1 87 ? 11.002 -2.573 5.898 1.00 88.62 87 ILE A C 1
ATOM 692 O O . ILE A 1 87 ? 10.632 -1.604 5.233 1.00 88.62 87 ILE A O 1
ATOM 696 N N . THR A 1 88 ? 10.526 -3.800 5.709 1.00 90.88 88 THR A N 1
ATOM 697 C CA . THR A 1 88 ? 9.530 -4.134 4.687 1.00 90.88 88 THR A CA 1
ATOM 698 C C . THR A 1 88 ? 8.118 -3.756 5.110 1.00 90.88 88 THR A C 1
ATOM 700 O O . THR A 1 88 ? 7.810 -3.652 6.301 1.00 90.88 88 THR A O 1
ATOM 703 N N . TRP A 1 89 ? 7.229 -3.554 4.138 1.00 92.81 89 TRP A N 1
ATOM 704 C CA . TRP A 1 89 ? 5.829 -3.218 4.418 1.00 92.81 89 TRP A CA 1
ATOM 705 C C . TRP A 1 89 ? 5.089 -4.338 5.153 1.00 92.81 89 TRP A C 1
ATOM 707 O O . TRP A 1 89 ? 4.168 -4.071 5.913 1.00 92.81 89 TRP A O 1
ATOM 717 N N . GLY A 1 90 ? 5.499 -5.590 4.964 1.00 92.81 90 GLY A N 1
ATOM 718 C CA . GLY A 1 90 ? 4.977 -6.741 5.690 1.00 92.81 90 GLY A CA 1
ATOM 719 C C . GLY A 1 90 ? 5.470 -6.796 7.135 1.00 92.81 90 GLY A C 1
ATOM 720 O O . GLY A 1 90 ? 4.726 -7.241 8.003 1.00 92.81 90 GLY A O 1
ATOM 721 N N . MET A 1 91 ? 6.689 -6.315 7.410 1.00 91.94 91 MET A N 1
ATOM 722 C CA . MET A 1 91 ? 7.213 -6.193 8.776 1.00 91.94 91 MET A CA 1
ATOM 723 C C . MET A 1 91 ? 6.576 -5.027 9.534 1.00 91.94 91 MET A C 1
ATOM 725 O O . MET A 1 91 ? 6.262 -5.166 10.713 1.00 91.94 91 MET A O 1
ATOM 729 N N . ASN A 1 92 ? 6.400 -3.880 8.874 1.00 92.06 92 ASN A N 1
ATOM 730 C CA . ASN A 1 92 ? 5.741 -2.714 9.455 1.00 92.06 92 ASN A CA 1
ATOM 731 C C . ASN A 1 92 ? 4.768 -2.064 8.451 1.00 92.06 92 ASN A C 1
ATOM 733 O O . ASN A 1 92 ? 5.158 -1.155 7.706 1.00 92.06 92 ASN A O 1
ATOM 737 N N . PRO A 1 93 ? 3.486 -2.475 8.456 1.00 92.81 93 PRO A N 1
ATOM 738 C CA . PRO A 1 93 ? 2.470 -1.934 7.554 1.00 92.81 93 PRO A CA 1
ATOM 739 C C . PRO A 1 93 ? 2.199 -0.441 7.754 1.00 92.81 93 PRO A C 1
ATOM 741 O O . PRO A 1 93 ? 1.743 0.218 6.818 1.00 92.81 93 PRO A O 1
ATOM 744 N N . LYS A 1 94 ? 2.531 0.129 8.922 1.00 91.06 94 LYS A N 1
ATOM 745 C CA . LYS A 1 94 ? 2.377 1.569 9.188 1.00 91.06 94 LYS A CA 1
ATOM 746 C C . LYS A 1 94 ? 3.157 2.435 8.211 1.00 91.06 94 LYS A C 1
ATOM 748 O O . LYS A 1 94 ? 2.688 3.508 7.852 1.00 91.06 94 LYS A O 1
ATOM 753 N N . LEU A 1 95 ? 4.306 1.953 7.727 1.00 88.94 95 LEU A N 1
ATOM 754 C CA . LEU A 1 95 ? 5.092 2.656 6.708 1.00 88.94 95 LEU A CA 1
ATOM 755 C C . LEU A 1 95 ? 4.254 2.892 5.442 1.00 88.94 95 LEU A C 1
ATOM 757 O O . LEU A 1 95 ? 4.226 3.997 4.904 1.00 88.94 95 LEU A O 1
ATOM 761 N N . LEU A 1 96 ? 3.516 1.865 5.011 1.00 90.00 96 LEU A N 1
ATOM 762 C CA . LEU A 1 96 ? 2.614 1.946 3.867 1.00 90.00 96 LEU A CA 1
ATOM 763 C C . LEU A 1 96 ? 1.381 2.801 4.176 1.00 90.00 96 LEU A C 1
ATOM 765 O O . LEU A 1 96 ? 0.952 3.570 3.327 1.00 90.00 96 LEU A O 1
ATOM 769 N N . VAL A 1 97 ? 0.816 2.708 5.381 1.00 91.69 97 VAL A N 1
ATOM 770 C CA . VAL A 1 97 ? -0.330 3.541 5.790 1.00 91.69 97 VAL A CA 1
ATOM 771 C C . VAL A 1 97 ? 0.033 5.021 5.759 1.00 91.69 97 VAL A C 1
ATOM 773 O O . VAL A 1 97 ? -0.684 5.812 5.153 1.00 91.69 97 VAL A O 1
ATOM 776 N N . LYS A 1 98 ? 1.183 5.382 6.329 1.00 88.06 98 LYS A N 1
ATOM 777 C CA . LYS A 1 98 ? 1.706 6.747 6.298 1.00 88.06 98 LYS A CA 1
ATOM 778 C C . LYS A 1 98 ? 1.982 7.207 4.865 1.00 88.06 98 LYS A C 1
ATOM 780 O O . LYS A 1 98 ? 1.697 8.354 4.535 1.00 88.06 98 LYS A O 1
ATOM 785 N N . LEU A 1 99 ? 2.467 6.314 3.991 1.00 86.94 99 LEU A N 1
ATOM 786 C CA . LEU A 1 99 ? 2.576 6.601 2.555 1.00 86.94 99 LEU A CA 1
ATOM 787 C C . LEU A 1 99 ? 1.206 6.900 1.946 1.00 86.94 99 LEU A C 1
ATOM 789 O O . LEU A 1 99 ? 1.042 7.934 1.325 1.00 86.94 99 LEU A O 1
ATOM 793 N N . LEU A 1 100 ? 0.202 6.055 2.178 1.00 89.25 100 LEU A N 1
ATOM 794 C CA . LEU A 1 100 ? -1.151 6.222 1.640 1.00 89.25 100 LEU A CA 1
ATOM 795 C C . LEU A 1 100 ? -1.853 7.484 2.164 1.00 89.25 100 LEU A C 1
ATOM 797 O O . LEU A 1 100 ? -2.585 8.121 1.413 1.00 89.25 100 LEU A O 1
ATOM 801 N N . GLN A 1 101 ? -1.631 7.872 3.422 1.00 86.69 101 GLN A N 1
ATOM 802 C CA . GLN A 1 101 ? -2.179 9.110 3.991 1.00 86.69 101 GLN A CA 1
ATOM 803 C C . GLN A 1 101 ? -1.567 10.358 3.345 1.00 86.69 101 GLN A C 1
ATOM 805 O O . GLN A 1 101 ? -2.268 11.350 3.139 1.00 86.69 101 GLN A O 1
ATOM 810 N N . PHE A 1 102 ? -0.286 10.283 2.984 1.00 76.94 102 PHE A N 1
ATOM 811 C CA . PHE A 1 102 ? 0.441 11.348 2.302 1.00 76.94 102 PHE A CA 1
ATOM 812 C C . PHE A 1 102 ? 0.112 11.392 0.797 1.00 76.94 102 PHE A C 1
ATOM 814 O O . PHE A 1 102 ? -0.266 12.427 0.253 1.00 76.94 102 PHE A O 1
ATOM 821 N N . SER A 1 103 ? 0.146 10.233 0.139 1.00 61.69 103 SER A N 1
ATOM 822 C CA . SER A 1 103 ? -0.186 10.002 -1.270 1.00 61.69 103 SER A CA 1
ATOM 823 C C . SER A 1 103 ? -1.659 10.269 -1.590 1.00 61.69 103 SER A C 1
ATOM 825 O O . SER A 1 103 ? -1.962 10.821 -2.645 1.00 61.69 103 SER A O 1
ATOM 827 N N . GLY A 1 104 ? -2.588 10.011 -0.666 1.00 53.66 104 GLY A N 1
ATOM 828 C CA . GLY A 1 104 ? -3.981 10.456 -0.789 1.00 53.66 104 GLY A CA 1
ATOM 829 C C . GLY A 1 104 ? -4.107 11.975 -0.975 1.00 53.66 104 GLY A C 1
ATOM 830 O O . GLY A 1 104 ? -5.137 12.458 -1.447 1.00 53.66 104 GLY A O 1
ATOM 831 N N . CYS A 1 105 ? -3.049 12.737 -0.664 1.00 41.94 105 CYS A N 1
ATOM 832 C CA . CYS A 1 105 ? -2.959 14.162 -0.926 1.00 41.94 105 CYS A CA 1
ATOM 833 C C . CYS A 1 105 ? -2.404 14.549 -2.308 1.00 41.94 105 CYS A C 1
ATOM 835 O O . CYS A 1 105 ? -2.794 15.606 -2.800 1.00 41.94 105 CYS A O 1
ATOM 837 N N . VAL A 1 106 ? -1.581 13.712 -2.957 1.00 40.94 106 VAL A N 1
ATOM 838 C CA . VAL A 1 106 ? -0.741 14.132 -4.103 1.00 40.94 106 VAL A CA 1
ATOM 839 C C . VAL A 1 106 ? -0.858 13.245 -5.353 1.00 40.94 106 VAL A C 1
ATOM 841 O O . VAL A 1 106 ? -0.425 13.653 -6.423 1.00 40.94 106 VAL A O 1
ATOM 844 N N . MET A 1 107 ? -1.482 12.066 -5.308 1.00 42.47 107 MET A N 1
ATOM 845 C CA . MET A 1 107 ? -1.435 11.150 -6.460 1.00 42.47 107 MET A CA 1
ATOM 846 C C . MET A 1 107 ? -2.531 11.425 -7.502 1.00 42.47 107 MET A C 1
ATOM 848 O O . MET A 1 107 ? -3.390 10.590 -7.773 1.00 42.47 107 MET A O 1
ATOM 852 N N . PHE A 1 108 ? -2.480 12.598 -8.127 1.00 38.03 108 PHE A N 1
ATOM 853 C CA . PHE A 1 108 ? -2.722 12.666 -9.562 1.00 38.03 108 PHE A CA 1
ATOM 854 C C . PHE A 1 108 ? -1.333 12.479 -10.175 1.00 38.03 108 PHE A C 1
ATOM 856 O O . PHE A 1 108 ? -0.495 13.364 -10.053 1.00 38.03 108 PHE A O 1
ATOM 863 N N . PHE A 1 109 ? -1.051 11.326 -10.780 1.00 38.16 109 PHE A N 1
ATOM 864 C CA . PHE A 1 109 ? 0.122 11.158 -11.641 1.00 38.16 109 PHE A CA 1
ATOM 865 C C . PHE A 1 109 ? -0.312 11.460 -13.086 1.00 38.16 109 PHE A C 1
ATOM 867 O O . PHE A 1 109 ? -0.650 10.531 -13.822 1.00 38.16 109 PHE A O 1
ATOM 874 N N . PRO A 1 110 ? -0.372 12.731 -13.541 1.00 31.44 110 PRO A N 1
ATOM 875 C CA . PRO A 1 110 ? -0.423 12.983 -14.966 1.00 31.44 110 PRO A CA 1
ATOM 876 C C . PRO A 1 110 ? 0.937 12.590 -15.546 1.00 31.44 110 PRO A C 1
ATOM 878 O O . PRO A 1 110 ? 1.991 13.006 -15.065 1.00 31.44 110 PRO A O 1
ATOM 881 N N . VAL A 1 111 ? 0.912 11.774 -16.594 1.00 33.34 111 VAL A N 1
ATOM 882 C CA . VAL A 1 111 ? 2.085 11.479 -17.418 1.00 33.34 111 VAL A CA 1
ATOM 883 C C . VAL A 1 111 ? 2.594 12.808 -17.999 1.00 33.34 111 VAL A C 1
ATOM 885 O O . VAL A 1 111 ? 2.039 13.321 -18.966 1.00 33.34 111 VAL A O 1
ATOM 888 N N . GLY A 1 112 ? 3.609 13.416 -17.377 1.00 34.00 112 GLY A N 1
ATOM 889 C CA . GLY A 1 112 ? 4.131 14.723 -17.785 1.00 34.00 112 GLY A CA 1
ATOM 890 C C . GLY A 1 112 ? 5.362 15.170 -16.991 1.00 34.00 112 GLY A C 1
ATOM 891 O O . GLY A 1 112 ? 5.380 15.138 -15.766 1.00 34.00 112 GLY A O 1
ATOM 892 N N . LYS A 1 113 ? 6.404 15.616 -17.708 1.00 34.75 113 LYS A N 1
ATOM 893 C CA . LYS A 1 113 ? 7.766 15.902 -17.206 1.00 34.75 113 LYS A CA 1
ATOM 894 C C . LYS A 1 113 ? 7.886 17.029 -16.164 1.00 34.75 113 LYS A C 1
ATOM 896 O O . LYS A 1 113 ? 8.943 17.164 -15.563 1.00 34.75 113 LYS A O 1
ATOM 901 N N . GLN A 1 114 ? 6.848 17.835 -15.948 1.00 35.34 114 GLN A N 1
ATOM 902 C CA . GLN A 1 114 ? 6.957 19.075 -15.169 1.00 35.34 114 GLN A CA 1
ATOM 903 C C . GLN A 1 114 ? 6.766 18.891 -13.648 1.00 35.34 114 GLN A C 1
ATOM 905 O O . GLN A 1 114 ? 7.016 19.822 -12.896 1.00 35.34 114 GLN A O 1
ATOM 910 N N . PHE A 1 115 ? 6.354 17.705 -13.183 1.00 36.53 115 PHE A N 1
ATOM 911 C CA . PHE A 1 115 ? 5.953 17.457 -11.785 1.00 36.53 115 PHE A CA 1
ATOM 912 C C . PHE A 1 115 ? 7.054 16.841 -10.894 1.00 36.53 115 PHE A C 1
ATOM 914 O O . PHE A 1 115 ? 6.833 16.584 -9.710 1.00 36.53 115 PHE A O 1
ATOM 921 N N . ALA A 1 116 ? 8.235 16.554 -11.452 1.00 39.69 116 ALA A N 1
ATOM 922 C CA . ALA A 1 116 ? 9.255 15.749 -10.779 1.00 39.69 116 ALA A CA 1
ATOM 923 C C . ALA A 1 116 ? 9.890 16.444 -9.561 1.00 39.69 116 ALA A C 1
ATOM 925 O O . ALA A 1 116 ? 10.183 15.764 -8.587 1.00 39.69 116 ALA A O 1
ATOM 926 N N . GLU A 1 117 ? 10.074 17.768 -9.571 1.00 35.19 117 GLU A N 1
ATOM 927 C CA . GLU A 1 117 ? 10.811 18.473 -8.507 1.00 35.19 117 GLU A CA 1
ATOM 928 C C . GLU A 1 117 ? 9.998 18.635 -7.212 1.00 35.19 117 GLU A C 1
ATOM 930 O O . GLU A 1 117 ? 10.503 18.320 -6.133 1.00 35.19 117 GLU A O 1
ATOM 935 N N . ASP A 1 118 ? 8.723 19.024 -7.305 1.00 35.88 118 ASP A N 1
ATOM 936 C CA . ASP A 1 118 ? 7.852 19.195 -6.130 1.00 35.88 118 ASP A CA 1
ATOM 937 C C . ASP A 1 118 ? 7.540 17.849 -5.459 1.00 35.88 118 ASP A C 1
ATOM 939 O O . ASP A 1 118 ? 7.557 17.722 -4.232 1.00 35.88 118 ASP A O 1
ATOM 943 N N . THR A 1 119 ? 7.343 16.808 -6.274 1.00 44.03 119 THR A N 1
ATOM 944 C CA . THR A 1 119 ? 7.139 15.434 -5.796 1.00 44.03 119 THR A CA 1
ATOM 945 C C . THR A 1 119 ? 8.402 14.890 -5.128 1.00 44.03 119 THR A C 1
ATOM 947 O O . THR A 1 119 ? 8.312 14.206 -4.110 1.00 44.03 119 THR A O 1
ATOM 950 N N . TYR A 1 120 ? 9.585 15.217 -5.661 1.00 47.72 120 TYR A N 1
ATOM 951 C CA . TYR A 1 120 ? 10.870 14.784 -5.111 1.00 47.72 120 TYR A CA 1
ATOM 952 C C . TYR A 1 120 ? 11.178 15.471 -3.778 1.00 47.72 120 TYR A C 1
ATOM 954 O O . TYR A 1 120 ? 11.544 14.801 -2.821 1.00 47.72 120 TYR A O 1
ATOM 962 N N . SER A 1 121 ? 10.955 16.783 -3.673 1.00 46.22 121 SER A N 1
ATOM 963 C CA . SER A 1 121 ? 11.147 17.529 -2.420 1.00 46.22 121 SER A CA 1
ATOM 964 C C . SER A 1 121 ? 10.217 17.018 -1.308 1.00 46.22 121 SER A C 1
ATOM 966 O O . SER A 1 121 ? 10.642 16.786 -0.177 1.00 46.22 121 SER A O 1
ATOM 968 N 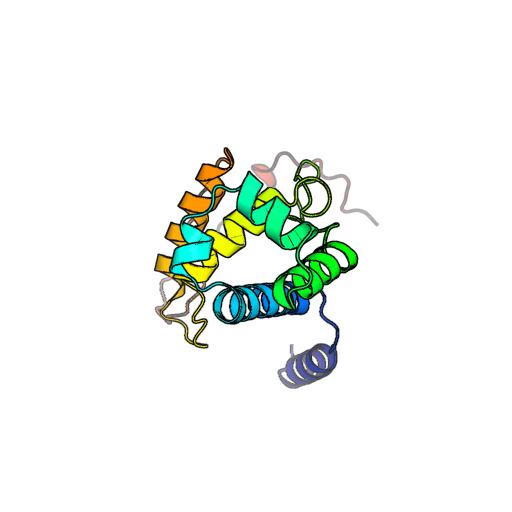N . SER A 1 122 ?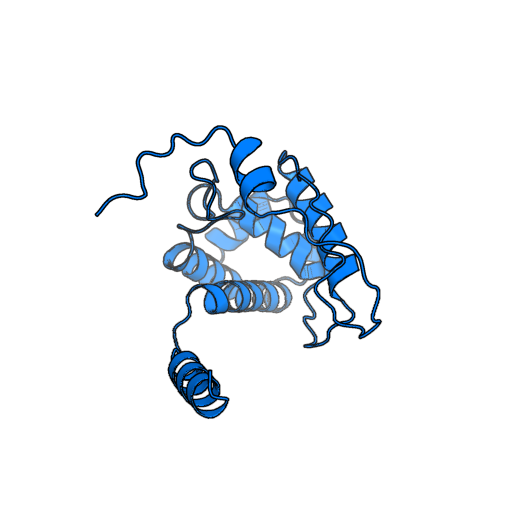 8.962 16.727 -1.665 1.00 52.81 122 SER A N 1
ATOM 969 C CA . SER A 1 122 ? 7.972 16.121 -0.772 1.00 52.81 122 SER A CA 1
ATOM 970 C C . SER A 1 122 ? 8.354 14.692 -0.353 1.00 52.81 122 SER A C 1
ATOM 972 O O . SER A 1 122 ? 8.198 14.313 0.808 1.00 52.81 122 SER A O 1
ATOM 974 N N . TYR A 1 123 ? 8.925 13.908 -1.272 1.00 57.97 123 TYR A N 1
ATOM 975 C CA . TYR A 1 123 ? 9.446 12.569 -0.996 1.00 57.97 123 TYR A CA 1
ATOM 976 C C . TYR A 1 123 ? 10.685 12.596 -0.089 1.00 57.97 123 TYR A C 1
ATOM 978 O O . TYR A 1 123 ? 10.818 11.749 0.787 1.00 57.97 123 TYR A O 1
ATOM 986 N N . GLU A 1 124 ? 11.578 13.568 -0.251 1.00 58.84 124 GLU A N 1
ATOM 987 C CA . GLU A 1 124 ? 12.777 13.749 0.577 1.00 58.84 124 GLU A CA 1
ATOM 988 C C . GLU A 1 124 ? 12.422 14.153 2.014 1.00 58.84 124 GLU A C 1
ATOM 990 O O . GLU A 1 124 ? 12.950 13.582 2.974 1.00 58.84 124 GLU A O 1
ATOM 995 N N . GLU A 1 125 ? 11.471 15.074 2.176 1.00 58.88 125 GLU A N 1
ATOM 996 C CA . GLU A 1 125 ? 10.896 15.430 3.476 1.00 58.88 125 GLU A CA 1
ATOM 997 C C . GLU A 1 125 ? 10.191 14.220 4.115 1.00 58.88 125 GLU A C 1
ATOM 999 O O . GLU A 1 125 ? 10.390 13.914 5.295 1.00 58.88 125 GLU A O 1
ATOM 1004 N N . TYR A 1 126 ? 9.448 13.451 3.314 1.00 63.53 126 TYR A N 1
ATOM 1005 C CA . TYR A 1 126 ? 8.789 12.220 3.740 1.00 63.53 126 TYR A CA 1
ATOM 1006 C C . TYR A 1 126 ? 9.792 11.149 4.188 1.00 63.53 126 TYR A C 1
ATOM 1008 O O . TYR A 1 126 ? 9.666 10.640 5.300 1.00 63.53 126 TYR A O 1
ATOM 1016 N N . VAL A 1 127 ? 10.817 10.833 3.393 1.00 62.25 127 VAL A N 1
ATOM 1017 C CA . VAL A 1 127 ? 11.885 9.876 3.735 1.00 62.25 127 VAL A CA 1
ATOM 1018 C C . VAL A 1 127 ? 12.621 10.333 4.998 1.00 62.25 127 VAL A C 1
ATOM 1020 O O . VAL A 1 127 ? 12.850 9.523 5.901 1.00 62.25 127 VAL A O 1
ATOM 1023 N N . SER A 1 128 ? 12.884 11.633 5.129 1.00 65.25 128 SER A N 1
ATOM 1024 C CA . SER A 1 128 ? 13.462 12.225 6.339 1.00 65.25 128 SER A CA 1
ATOM 1025 C C . SER A 1 128 ? 12.561 12.052 7.568 1.00 65.25 128 SER A C 1
ATOM 1027 O O . SER A 1 128 ? 13.060 11.778 8.661 1.00 65.25 128 SER A O 1
ATOM 1029 N N . SER A 1 129 ? 11.232 12.098 7.404 1.00 61.00 129 SER A N 1
ATOM 1030 C CA . SER A 1 129 ? 10.256 11.868 8.484 1.00 61.00 129 SER A CA 1
ATOM 1031 C C . SER A 1 129 ? 10.254 10.436 9.046 1.00 61.00 129 SER A C 1
ATOM 1033 O O . SER A 1 129 ? 9.674 10.194 10.104 1.00 61.00 129 SER A O 1
ATOM 1035 N N . PHE A 1 130 ? 10.887 9.476 8.363 1.00 56.56 130 PHE A N 1
ATOM 1036 C CA . PHE A 1 130 ? 11.137 8.123 8.884 1.00 56.56 130 PHE A CA 1
ATOM 1037 C C . PHE A 1 130 ? 12.524 7.980 9.526 1.00 56.56 130 PHE A C 1
ATOM 1039 O O . PHE A 1 130 ? 12.962 6.867 9.811 1.00 56.56 130 PHE A O 1
ATOM 1046 N N . GLY A 1 131 ? 13.228 9.093 9.758 1.00 53.12 131 GLY A N 1
ATOM 1047 C CA . GLY A 1 131 ? 14.565 9.100 10.354 1.00 53.12 131 GLY A CA 1
ATOM 1048 C C . GLY A 1 131 ? 15.668 8.686 9.382 1.00 53.12 131 GLY A C 1
ATOM 1049 O O . GLY A 1 131 ? 16.774 8.345 9.804 1.00 53.12 131 GLY A O 1
ATOM 1050 N N . TYR A 1 132 ? 15.388 8.695 8.080 1.00 56.00 132 TYR A N 1
ATOM 1051 C CA . TYR A 1 132 ? 16.374 8.365 7.066 1.00 56.00 132 TYR A CA 1
ATOM 1052 C C . TYR A 1 132 ? 17.138 9.619 6.636 1.00 56.00 132 TYR A C 1
ATOM 1054 O O . TYR A 1 132 ? 16.535 10.605 6.230 1.00 56.00 132 TYR A O 1
ATOM 1062 N N . LYS A 1 133 ? 18.474 9.584 6.694 1.00 50.28 133 LYS A N 1
ATOM 1063 C CA . LYS A 1 133 ? 19.301 10.643 6.101 1.00 50.28 133 LYS A CA 1
ATOM 1064 C C . LYS A 1 133 ? 19.276 10.496 4.587 1.00 50.28 133 LYS A C 1
ATOM 1066 O O . LYS A 1 133 ? 19.696 9.459 4.072 1.00 50.28 133 LYS A O 1
ATOM 1071 N N . THR A 1 134 ? 18.829 11.523 3.884 1.00 50.41 134 THR A N 1
ATOM 1072 C CA . THR A 1 134 ? 18.955 11.571 2.434 1.00 50.41 134 THR A CA 1
ATOM 1073 C C . THR A 1 134 ? 20.315 12.162 2.067 1.00 50.41 134 THR A C 1
ATOM 1075 O O . THR A 1 134 ? 20.725 13.207 2.569 1.00 50.41 134 THR A O 1
ATOM 1078 N N . HIS A 1 135 ? 21.087 11.440 1.254 1.00 46.25 135 HIS A N 1
ATOM 1079 C CA . HIS A 1 135 ? 22.317 11.964 0.665 1.00 46.25 135 HIS A CA 1
ATOM 1080 C C . HIS A 1 135 ? 21.950 12.535 -0.702 1.00 46.25 135 HIS A C 1
ATOM 1082 O O . HIS A 1 135 ? 21.704 11.793 -1.651 1.00 46.25 135 HIS A O 1
ATOM 1088 N N . THR A 1 136 ? 21.873 13.860 -0.792 1.00 46.34 136 THR A N 1
ATOM 1089 C CA . THR A 1 136 ? 21.489 14.567 -2.014 1.00 46.34 136 THR A CA 1
ATOM 1090 C C . THR A 1 136 ? 22.620 14.478 -3.043 1.00 46.34 136 THR A C 1
ATOM 1092 O O . THR A 1 136 ? 23.563 15.267 -3.016 1.00 46.34 136 THR A O 1
ATOM 1095 N N . LEU A 1 137 ? 22.545 13.526 -3.975 1.00 39.59 137 LEU A N 1
ATOM 1096 C CA . LEU A 1 137 ? 23.262 13.645 -5.244 1.00 39.59 137 LEU A CA 1
ATOM 1097 C C . LEU A 1 137 ? 22.379 14.462 -6.184 1.00 39.59 137 LEU A C 1
ATOM 1099 O O . LEU A 1 137 ? 21.292 14.045 -6.569 1.00 39.59 137 LEU A O 1
ATOM 1103 N N . HIS A 1 138 ? 22.846 15.665 -6.499 1.00 36.50 138 HIS A N 1
ATOM 1104 C CA . HIS A 1 138 ? 22.222 16.626 -7.402 1.00 36.50 138 HIS A CA 1
ATOM 1105 C C . HIS A 1 138 ? 21.975 15.987 -8.792 1.00 36.50 138 HIS A C 1
ATOM 1107 O O . HIS A 1 138 ? 22.806 16.089 -9.692 1.00 36.50 138 HIS A O 1
ATOM 1113 N N . MET A 1 139 ? 20.829 15.333 -9.005 1.00 34.19 139 MET A N 1
ATOM 1114 C CA . MET A 1 139 ? 20.389 14.863 -10.326 1.00 34.19 139 MET A CA 1
ATOM 1115 C C . MET A 1 139 ? 19.838 16.031 -11.160 1.00 34.19 139 MET A C 1
ATOM 1117 O O . MET A 1 139 ? 18.669 16.059 -11.523 1.00 34.19 139 MET A O 1
ATOM 1121 N N . LYS A 1 140 ? 20.682 17.023 -11.477 1.00 35.16 140 LYS A N 1
ATOM 1122 C CA . LYS A 1 140 ? 20.315 18.127 -12.388 1.00 35.16 140 LYS A CA 1
ATOM 1123 C C . LYS A 1 140 ? 20.581 17.849 -13.872 1.00 35.16 140 LYS A C 1
ATOM 1125 O O . LYS A 1 140 ? 20.190 18.658 -14.701 1.00 35.16 140 LYS A O 1
ATOM 1130 N N . ASN A 1 141 ? 21.188 16.719 -14.243 1.00 33.84 141 ASN A N 1
ATOM 1131 C CA . ASN A 1 141 ? 21.767 16.564 -15.588 1.00 33.84 141 ASN A CA 1
ATOM 1132 C C . ASN A 1 141 ? 21.199 15.422 -16.451 1.00 33.84 141 ASN A C 1
ATOM 1134 O O . ASN A 1 141 ? 21.918 14.899 -17.297 1.00 33.84 141 ASN A O 1
ATOM 1138 N N . LEU A 1 142 ? 19.927 15.035 -16.297 1.00 38.94 142 LEU A N 1
ATOM 1139 C CA . LEU A 1 142 ? 19.311 14.025 -17.186 1.00 38.94 142 LEU A CA 1
ATOM 1140 C C . LEU A 1 142 ? 18.066 14.492 -17.960 1.00 38.94 142 LEU A C 1
ATOM 1142 O O . LEU A 1 142 ? 17.546 13.742 -18.783 1.00 38.94 142 LEU A O 1
ATOM 1146 N N . ALA A 1 143 ? 17.631 15.746 -17.806 1.00 34.12 143 ALA A N 1
ATOM 1147 C CA . ALA A 1 143 ? 16.682 16.361 -18.735 1.00 34.12 143 ALA A CA 1
ATOM 1148 C C . ALA A 1 143 ? 17.465 17.150 -19.794 1.00 34.12 143 ALA A C 1
ATOM 1150 O O . ALA A 1 143 ? 17.945 18.251 -19.542 1.00 34.12 143 ALA A O 1
ATOM 1151 N N . GLY A 1 144 ? 17.653 16.546 -20.968 1.00 34.12 144 GLY A N 1
ATOM 1152 C CA . GLY A 1 144 ? 18.448 17.115 -22.049 1.00 34.12 144 GLY A CA 1
ATOM 1153 C C . GLY A 1 144 ? 18.025 18.530 -22.455 1.00 34.12 144 GLY A C 1
ATOM 1154 O O . GLY A 1 144 ? 16.898 18.763 -22.882 1.00 34.12 144 GLY A O 1
ATOM 1155 N N . THR A 1 145 ? 18.990 19.445 -22.431 1.00 26.91 145 THR A N 1
ATOM 1156 C CA . THR A 1 145 ? 19.053 20.569 -23.366 1.00 26.91 145 THR A CA 1
ATOM 1157 C C . THR A 1 145 ? 20.431 20.546 -23.999 1.00 26.91 145 THR A C 1
ATOM 1159 O O . THR A 1 145 ? 21.437 20.666 -23.301 1.00 26.91 145 THR A O 1
ATOM 1162 N N . SER A 1 146 ? 20.479 20.372 -25.319 1.00 38.00 146 SER A N 1
ATOM 1163 C CA . SER A 1 146 ? 21.700 20.496 -26.104 1.00 38.00 146 SER A CA 1
ATOM 1164 C C . SER A 1 146 ? 22.290 21.893 -25.911 1.00 38.00 146 SER A C 1
ATOM 1166 O O . SER A 1 146 ? 21.783 22.860 -26.479 1.00 38.00 146 SER A O 1
ATOM 1168 N N . LYS A 1 147 ? 23.361 22.014 -25.132 1.00 31.58 147 LYS A N 1
ATOM 1169 C CA . LYS A 1 147 ? 24.321 23.105 -25.283 1.00 31.58 147 LYS A CA 1
ATOM 1170 C C . LYS A 1 147 ? 25.720 22.551 -25.087 1.00 31.58 147 LYS A C 1
ATOM 1172 O O . LYS A 1 147 ? 26.143 22.202 -23.991 1.00 31.58 147 LYS A O 1
ATOM 1177 N N . GLU A 1 148 ? 26.382 22.453 -26.224 1.00 41.19 148 GLU A N 1
ATOM 1178 C CA . GLU A 1 148 ? 27.802 22.248 -26.420 1.00 41.19 148 GLU A CA 1
ATOM 1179 C C . GLU A 1 148 ? 28.602 23.118 -25.436 1.00 41.19 148 GLU A C 1
ATOM 1181 O O . GLU A 1 148 ? 28.510 24.346 -25.447 1.00 41.19 148 GLU A O 1
ATOM 1186 N N . SER A 1 149 ? 29.358 22.484 -24.540 1.00 28.75 149 SER A N 1
ATOM 1187 C CA . SER A 1 149 ? 30.457 23.153 -23.850 1.00 28.75 149 SER A CA 1
ATOM 1188 C C . SER A 1 149 ? 31.566 22.145 -23.573 1.00 28.75 149 SER A C 1
ATOM 1190 O O . SER A 1 149 ? 31.435 21.210 -22.789 1.00 28.75 149 SER A O 1
ATOM 1192 N N . SER A 1 150 ? 32.660 22.335 -24.298 1.00 39.22 150 SER A N 1
ATOM 1193 C CA . SER A 1 150 ? 33.924 21.629 -24.168 1.00 39.22 150 SER A CA 1
ATOM 1194 C C . SER A 1 150 ? 34.484 21.755 -22.748 1.00 39.22 150 SER A C 1
ATOM 1196 O O . SER A 1 150 ? 34.891 22.852 -22.352 1.00 39.22 150 SER A O 1
ATOM 1198 N N . LYS A 1 151 ? 34.588 20.649 -22.005 1.00 37.34 151 LYS A N 1
ATOM 1199 C CA . LYS A 1 151 ? 35.515 20.527 -20.871 1.00 37.34 151 LYS A CA 1
ATOM 1200 C C . LYS A 1 151 ? 36.147 19.136 -20.868 1.00 37.34 151 LYS A C 1
ATOM 1202 O O . LYS A 1 151 ? 35.464 18.148 -21.098 1.00 37.34 151 LYS A O 1
ATOM 1207 N N . LYS A 1 152 ? 37.472 19.141 -20.696 1.00 42.16 152 LYS A N 1
ATOM 1208 C CA . LYS A 1 152 ? 38.403 18.010 -20.779 1.00 42.16 152 LYS A CA 1
ATOM 1209 C C . LYS A 1 152 ? 37.915 16.809 -19.970 1.00 42.16 152 LYS A C 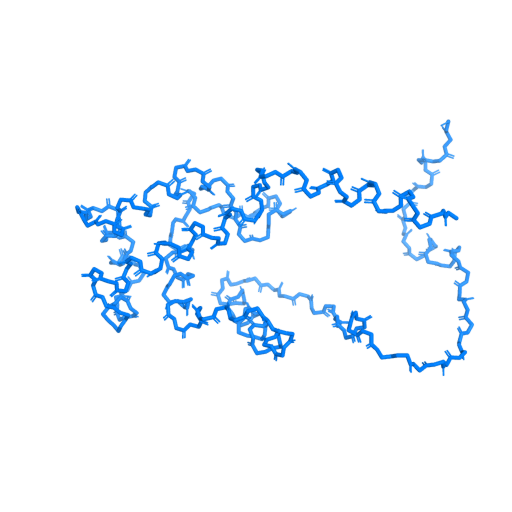1
ATOM 1211 O O . LYS A 1 152 ? 37.561 16.968 -18.808 1.00 42.16 152 LYS A O 1
ATOM 1216 N N . GLU A 1 153 ? 37.944 15.645 -20.607 1.00 38.38 153 GLU A N 1
ATOM 1217 C CA . GLU A 1 153 ? 37.793 14.341 -19.970 1.00 38.38 153 GLU A CA 1
ATOM 1218 C C . GLU A 1 153 ? 38.964 14.130 -19.006 1.00 38.38 153 GLU A C 1
ATOM 1220 O O . GLU A 1 153 ? 40.118 14.031 -19.430 1.00 38.38 153 GLU A O 1
ATOM 1225 N N . ASP A 1 154 ? 38.679 14.093 -17.707 1.00 46.00 154 ASP A N 1
ATOM 1226 C CA . ASP A 1 154 ? 39.626 13.541 -16.747 1.00 46.00 154 ASP A CA 1
ATOM 1227 C C . ASP A 1 154 ? 39.698 12.027 -16.985 1.00 46.00 154 ASP A C 1
ATOM 1229 O O . ASP A 1 154 ? 38.666 11.356 -17.085 1.00 46.00 154 ASP A O 1
ATOM 1233 N N . SER A 1 155 ? 40.922 11.505 -17.151 1.00 51.31 155 SER A N 1
ATOM 1234 C CA . SER A 1 155 ? 41.158 10.094 -17.476 1.00 51.31 155 SER A CA 1
ATOM 1235 C C . SER A 1 155 ? 40.450 9.194 -16.470 1.00 51.31 155 SER A C 1
ATOM 1237 O O . SER A 1 155 ? 40.539 9.405 -15.259 1.00 51.31 155 SER A O 1
ATOM 1239 N N . ILE A 1 156 ? 39.799 8.153 -16.983 1.00 51.59 156 ILE A N 1
ATOM 1240 C CA . ILE A 1 156 ? 39.109 7.112 -16.216 1.00 51.59 156 ILE A CA 1
ATOM 1241 C C . ILE A 1 156 ? 40.004 6.553 -15.088 1.00 51.59 156 ILE A C 1
ATOM 1243 O O . ILE A 1 156 ? 39.514 6.236 -14.004 1.00 51.59 156 ILE A O 1
ATOM 1247 N N . ASP A 1 157 ? 41.324 6.536 -15.287 1.00 49.22 157 ASP A N 1
ATOM 1248 C CA . ASP A 1 157 ? 42.320 6.089 -14.305 1.00 49.22 157 ASP A CA 1
ATOM 1249 C C . ASP A 1 157 ? 42.352 6.930 -13.013 1.00 49.22 157 ASP A C 1
ATOM 1251 O O . ASP A 1 157 ? 42.655 6.412 -11.933 1.00 49.22 157 ASP A O 1
ATOM 1255 N N . ALA A 1 158 ? 42.017 8.222 -13.094 1.00 53.69 158 ALA A N 1
ATOM 1256 C CA . ALA A 1 158 ? 41.961 9.109 -11.932 1.00 53.69 158 ALA A CA 1
ATOM 1257 C C . ALA A 1 158 ? 40.761 8.775 -11.033 1.00 53.69 158 ALA A C 1
ATOM 1259 O O . ALA A 1 158 ? 40.885 8.755 -9.810 1.00 53.69 158 ALA A O 1
ATOM 1260 N N . ILE A 1 159 ? 39.628 8.412 -11.643 1.00 52.62 159 ILE A N 1
ATOM 1261 C CA . ILE A 1 159 ? 38.397 8.032 -10.936 1.00 52.62 159 ILE A CA 1
ATOM 1262 C C . ILE A 1 159 ? 38.597 6.706 -10.188 1.00 52.62 159 ILE A C 1
ATOM 1264 O O . ILE A 1 159 ? 38.170 6.559 -9.042 1.00 52.62 159 ILE A O 1
ATOM 1268 N N . PHE A 1 160 ? 39.295 5.747 -10.802 1.00 47.34 160 PHE A N 1
ATOM 1269 C CA . PHE A 1 160 ? 39.584 4.460 -10.164 1.00 47.34 160 PHE A CA 1
ATOM 1270 C C . PHE A 1 160 ? 40.674 4.528 -9.088 1.00 47.34 160 PHE A C 1
ATOM 1272 O O . PHE A 1 160 ? 40.754 3.621 -8.268 1.00 47.34 160 PHE A O 1
ATOM 1279 N N . SER A 1 161 ? 41.476 5.595 -9.047 1.00 52.91 161 SER A N 1
ATOM 1280 C CA . SER A 1 161 ? 42.494 5.787 -8.006 1.00 52.91 161 SER A CA 1
ATOM 1281 C C . SER A 1 161 ? 41.923 6.369 -6.703 1.00 52.91 161 SER A C 1
ATOM 1283 O O . SER A 1 161 ? 42.458 6.097 -5.631 1.00 52.91 161 SER A O 1
ATOM 1285 N N . GLU A 1 162 ? 40.832 7.144 -6.763 1.00 51.53 162 GLU A N 1
ATOM 1286 C CA . GLU A 1 162 ? 40.149 7.675 -5.566 1.00 51.53 162 GLU A CA 1
ATOM 1287 C C . GLU A 1 162 ? 39.264 6.633 -4.871 1.00 51.53 162 GLU A C 1
ATOM 1289 O O . GLU A 1 162 ? 39.046 6.677 -3.657 1.00 51.53 162 GLU A O 1
ATOM 1294 N N . LEU A 1 163 ? 38.775 5.658 -5.631 1.00 48.22 163 LEU A N 1
ATOM 1295 C CA . LEU A 1 163 ? 38.058 4.512 -5.103 1.00 48.22 163 LEU A CA 1
ATOM 1296 C C . LEU A 1 163 ? 39.098 3.460 -4.724 1.00 48.22 163 LEU A C 1
ATOM 1298 O O . LEU A 1 163 ? 39.595 2.751 -5.587 1.00 48.22 163 LEU A O 1
ATOM 1302 N N . ASN A 1 164 ? 39.432 3.353 -3.437 1.00 48.56 164 ASN A N 1
ATOM 1303 C CA . ASN A 1 164 ? 40.387 2.385 -2.877 1.00 48.56 164 ASN A CA 1
ATOM 1304 C C . ASN A 1 164 ? 39.879 0.922 -2.990 1.00 48.56 164 ASN A C 1
ATOM 1306 O O . ASN A 1 164 ? 39.692 0.222 -1.993 1.00 48.56 164 ASN A O 1
ATOM 1310 N N . VAL A 1 165 ? 39.583 0.485 -4.213 1.00 48.16 165 VAL A N 1
ATOM 1311 C CA . VAL A 1 165 ? 39.027 -0.810 -4.593 1.00 48.16 165 VAL A CA 1
ATOM 1312 C C . VAL A 1 165 ? 40.201 -1.720 -4.953 1.00 48.16 165 VAL A C 1
ATOM 1314 O O . VAL A 1 165 ? 40.979 -1.388 -5.848 1.00 48.16 165 VAL A O 1
ATOM 1317 N N . PRO A 1 166 ? 40.372 -2.873 -4.286 1.00 38.69 166 PRO A N 1
ATOM 1318 C CA . PRO A 1 166 ? 41.440 -3.804 -4.628 1.00 38.69 166 PRO A CA 1
ATOM 1319 C C . PRO A 1 166 ? 41.281 -4.310 -6.070 1.00 38.69 166 PRO A C 1
ATOM 1321 O O . PRO A 1 166 ? 40.273 -4.931 -6.409 1.00 38.69 166 PRO A O 1
ATOM 1324 N N . LEU A 1 167 ? 42.295 -4.078 -6.909 1.00 42.50 167 LEU A N 1
ATOM 1325 C CA . LEU A 1 167 ? 42.380 -4.516 -8.310 1.00 42.50 167 LEU A CA 1
ATOM 1326 C C . LEU A 1 167 ? 42.615 -6.035 -8.449 1.00 42.50 167 LEU A C 1
ATOM 1328 O O . LEU A 1 167 ? 43.543 -6.472 -9.123 1.00 42.50 167 LEU A O 1
ATOM 1332 N N . SER A 1 168 ? 41.791 -6.870 -7.814 1.00 47.41 168 SER A N 1
ATOM 1333 C CA . SER A 1 168 ? 41.850 -8.330 -7.994 1.00 47.41 168 SER A CA 1
ATOM 1334 C C . SER A 1 168 ? 40.738 -8.898 -8.879 1.00 47.41 168 SER A C 1
ATOM 1336 O O . SER A 1 168 ? 40.682 -10.111 -9.059 1.00 47.41 168 SER A O 1
ATOM 1338 N N . PHE A 1 169 ? 39.884 -8.058 -9.478 1.00 44.25 169 PHE A N 1
ATOM 1339 C CA . PHE A 1 169 ? 38.738 -8.532 -10.269 1.00 44.25 169 PHE A CA 1
ATOM 1340 C C . PHE A 1 169 ? 38.868 -8.389 -11.796 1.00 44.25 169 PHE A C 1
ATOM 1342 O O . PHE A 1 169 ? 37.913 -8.648 -12.519 1.00 44.25 169 PHE A O 1
ATOM 1349 N N . MET A 1 170 ? 40.046 -8.041 -12.320 1.00 40.34 170 MET A N 1
ATOM 1350 C CA . MET A 1 170 ? 40.306 -8.048 -13.768 1.00 40.34 170 MET A CA 1
ATOM 1351 C C . MET A 1 170 ? 41.514 -8.923 -14.108 1.00 40.34 170 MET A C 1
ATOM 1353 O O . MET A 1 170 ? 42.582 -8.442 -14.470 1.00 40.34 170 MET A O 1
ATOM 1357 N N . SER A 1 171 ? 41.340 -10.237 -13.967 1.00 39.31 171 SER A N 1
ATOM 1358 C CA . SER A 1 171 ? 42.109 -11.236 -14.714 1.00 39.31 171 SER A CA 1
ATOM 1359 C C . SER A 1 171 ? 41.364 -12.569 -14.703 1.00 39.31 171 SER A C 1
ATOM 1361 O O . SER A 1 171 ? 41.456 -13.330 -13.735 1.00 39.31 171 SER A O 1
ATOM 1363 N N . LYS A 1 172 ? 40.585 -12.808 -15.762 1.00 38.41 172 LYS A N 1
ATOM 1364 C CA . LYS A 1 172 ? 40.525 -14.057 -16.539 1.00 38.41 172 LYS A CA 1
ATOM 1365 C C . LYS A 1 172 ? 39.544 -13.918 -17.694 1.00 38.41 172 LYS A C 1
ATOM 1367 O O . LYS A 1 172 ? 38.417 -13.445 -17.443 1.00 38.41 172 LYS A O 1
#

Sequence (172 aa):
FDNDVYSDFASLLATSSDVESANVPQAMQDVADQIVKDIGKEKFSSLSEENAEKWLQTSTSLAGYKFRQFIKRHGHRCLREFDVKSITWGMNPKLLVKLLQFSGCVMFFPVGKQFAEDTYSSYEEYVSSFGYKTHTLHMKNLAGTSKESSKKEDSIDAIFSELNVPLSFMSK

Radius of gyration: 21.56 Å; chains: 1; bounding box: 57×37×50 Å

pLDDT: mean 70.02, std 22.68, range [26.91, 96.5]

Secondary structure (DSSP, 8-state):
--HHHHHHHHHHHHT----HHHHHHHHHHHHHHHHHHHT-HHHHHTS-HHHHHHHHHH--SHHHHHHHHHHHHHTT--SSTT-TTPPPTTT-HHHHHHHHHHHTTT----S-GGGHHHHHHHHHHHHHTTTPPP------SSS------------HHHHHHHS---S-S---

Organism: Nephila pilipes (NCBI:txid299642)

InterPro domains:
  IPR051549 Phosphoenolpyruvate Utilizing Enzyme [PTHR43615] (1-102)